Protein AF-A0A183TB09-F1 (afdb_monomer)

Nearest PDB structures (foldseek):
  6y4l-assembly1_A  TM=5.176E-01  e=1.481E-07  Homo sapiens
  6q6g-assembly1_K  TM=5.287E-01  e=2.249E-02  Homo sapiens
  2pl2-assembly1_B  TM=4.792E-01  e=2.029E-02  Thermus thermophilus HB27
  7t7t-assembly2_B  TM=7.064E-01  e=3.300E-01  Citrus unshiu
  8f6q-assembly1_A  TM=3.272E-01  e=4.881E-02  synthetic construct

Mean predicted aligned error: 8.57 Å

Secondary structure (DSSP, 8-state):
-HHHHHHHHHHHHHHHHHHHT---HHHHHHHIIIIIGGGGGG-GGGHHHHHHHHHHHHHHHT-HHHHHHHHHHHHHHHHHTT-HHHHHHHHHTTTT-HHHHHHHHHHHHHTT-HHHHHHHHHHHHHH-TT-HHHHHHHHHHHHGGG--

Sequence (148 aa):
MIADYVLGVALAELRRIRESGLRSNSRVVEIWCKDVEPKSHKLGQEKWVILEQVFVAALDVGNGEVAKVARKRFIAILKAQGQIKEAVDELNNFMADTEAWGELADLYLQQGDFKHAAFCVEEMMLASPHNHLLHQRLAEV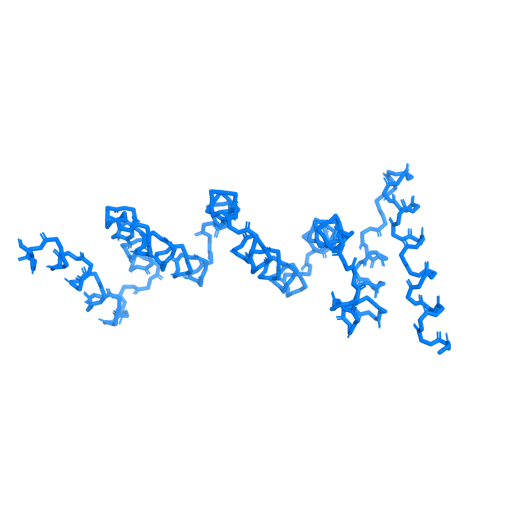HCVPFQF

Foldseek 3Di:
DVLVVLLVVLVVVLVVCVVVVDLPLVVLLVSCVPRCVVVLVVCPPCSQVSLVSNLVSCVVVVVVVSNVVSLVVNLVVCVVVVVLVVSLVSLVVCLPDLVSLVVNLVSCVVVVNLVSNLVSLVSSCVVPVPDVVSVVVSVVSVCVVPPD

pLDDT: mean 81.75, std 7.31, range [44.34, 88.44]

Radius of gyration: 18.82 Å; Cα contacts (8 Å, |Δi|>4): 112; chains: 1; bounding box: 41×30×55 Å

Structure (mmCIF, N/CA/C/O backbone):
data_AF-A0A183TB09-F1
#
_entry.id   AF-A0A183TB09-F1
#
loop_
_atom_site.group_PDB
_atom_site.id
_atom_site.type_symbol
_atom_site.label_atom_id
_atom_site.label_alt_id
_atom_site.label_comp_id
_atom_site.label_asym_id
_atom_site.label_entity_id
_atom_site.label_seq_id
_atom_site.pdbx_PDB_ins_code
_atom_site.Cartn_x
_atom_site.Cartn_y
_atom_site.Cartn_z
_atom_site.occupancy
_atom_site.B_iso_or_equiv
_atom_site.auth_seq_id
_atom_site.auth_comp_id
_atom_site.auth_asym_id
_atom_site.auth_atom_id
_atom_site.pdbx_PDB_model_num
ATOM 1 N N . MET A 1 1 ? 23.504 14.239 -14.475 1.00 60.53 1 MET A N 1
ATOM 2 C CA . MET A 1 1 ? 23.364 14.185 -15.951 1.00 60.53 1 MET A CA 1
ATOM 3 C C . MET A 1 1 ? 23.044 12.783 -16.462 1.00 60.53 1 MET A C 1
ATOM 5 O O . MET A 1 1 ? 21.924 12.604 -16.910 1.00 60.53 1 MET A O 1
ATOM 9 N N . ILE A 1 2 ? 23.925 11.775 -16.353 1.00 70.19 2 ILE A N 1
ATOM 10 C CA . ILE A 1 2 ? 23.626 10.419 -16.881 1.00 70.19 2 ILE A CA 1
ATOM 11 C C . ILE A 1 2 ? 22.441 9.761 -16.145 1.00 70.19 2 ILE A C 1
ATOM 13 O O . ILE A 1 2 ? 21.538 9.225 -16.775 1.00 70.19 2 ILE A O 1
ATOM 17 N N . ALA A 1 3 ? 22.388 9.855 -14.813 1.00 67.69 3 ALA A N 1
ATOM 18 C CA . ALA A 1 3 ? 21.328 9.222 -14.026 1.00 67.69 3 ALA A CA 1
ATOM 19 C C . ALA A 1 3 ? 19.925 9.819 -14.269 1.00 67.69 3 ALA A C 1
ATOM 21 O O . ALA A 1 3 ? 18.942 9.080 -14.250 1.00 67.69 3 ALA A O 1
ATOM 22 N N . ASP A 1 4 ? 19.817 11.131 -14.491 1.00 74.44 4 ASP A N 1
ATOM 23 C CA . ASP A 1 4 ? 18.531 11.784 -14.779 1.00 74.44 4 ASP A CA 1
ATOM 24 C C . ASP A 1 4 ? 18.087 11.521 -16.228 1.00 74.44 4 ASP A C 1
ATOM 26 O O . ASP A 1 4 ? 16.898 11.350 -16.479 1.00 74.44 4 ASP A O 1
ATOM 30 N N . TYR A 1 5 ? 19.038 11.378 -17.161 1.00 79.44 5 TYR A N 1
ATOM 31 C CA . TYR A 1 5 ? 18.763 10.930 -18.529 1.00 79.44 5 TYR A CA 1
ATOM 32 C C . TYR A 1 5 ? 18.167 9.516 -18.553 1.00 79.44 5 TYR A C 1
ATOM 34 O O . TYR A 1 5 ? 17.136 9.295 -19.181 1.00 79.44 5 TYR A O 1
ATOM 42 N N . VAL A 1 6 ? 18.752 8.576 -17.801 1.00 81.62 6 VAL A N 1
ATOM 43 C CA . VAL A 1 6 ? 18.228 7.202 -17.684 1.00 81.62 6 VAL A CA 1
ATOM 44 C C . VAL A 1 6 ? 16.813 7.187 -17.099 1.00 81.62 6 VAL A C 1
ATOM 46 O O . VAL A 1 6 ? 15.961 6.459 -17.598 1.00 81.62 6 VAL A O 1
ATOM 49 N N . LEU A 1 7 ? 16.530 8.031 -16.097 1.00 82.56 7 LEU A N 1
ATOM 50 C CA . LEU A 1 7 ? 15.175 8.161 -15.552 1.00 82.56 7 LEU A CA 1
ATOM 51 C C . LEU A 1 7 ? 14.195 8.681 -16.615 1.00 82.56 7 LEU A C 1
ATOM 53 O O . LEU A 1 7 ? 13.111 8.130 -16.757 1.00 82.56 7 LEU A O 1
ATOM 57 N N . GLY A 1 8 ? 14.580 9.696 -17.393 1.00 83.38 8 GLY A N 1
ATOM 58 C CA . GLY A 1 8 ? 13.746 10.219 -18.479 1.00 83.38 8 GLY A CA 1
ATOM 59 C C . GLY A 1 8 ? 13.422 9.168 -19.546 1.00 83.38 8 GLY A C 1
ATOM 60 O O . GLY A 1 8 ? 12.279 9.076 -19.991 1.00 83.38 8 GLY A O 1
ATOM 61 N N . VAL A 1 9 ? 14.398 8.329 -19.910 1.00 86.81 9 VAL A N 1
ATOM 62 C CA . VAL A 1 9 ? 14.196 7.214 -20.852 1.00 86.81 9 VAL A CA 1
ATOM 63 C C . VAL A 1 9 ? 13.252 6.160 -20.266 1.00 86.81 9 VAL A C 1
ATOM 65 O O . VAL A 1 9 ? 12.307 5.756 -20.941 1.00 86.81 9 VAL A O 1
ATOM 68 N N . ALA A 1 10 ? 13.454 5.770 -19.004 1.00 86.25 10 ALA A N 1
ATOM 69 C CA . ALA A 1 10 ? 12.598 4.812 -18.306 1.00 86.25 10 ALA A CA 1
ATOM 70 C C . ALA A 1 10 ? 11.133 5.279 -18.241 1.00 86.25 10 ALA A C 1
ATOM 72 O O . ALA A 1 10 ? 10.215 4.506 -18.511 1.00 86.25 10 ALA A O 1
ATOM 73 N N . LEU A 1 11 ? 10.900 6.561 -17.946 1.00 86.81 11 LEU A N 1
ATOM 74 C CA . LEU A 1 11 ? 9.555 7.143 -17.904 1.00 86.81 11 LEU A CA 1
ATOM 75 C C . LEU A 1 11 ? 8.882 7.173 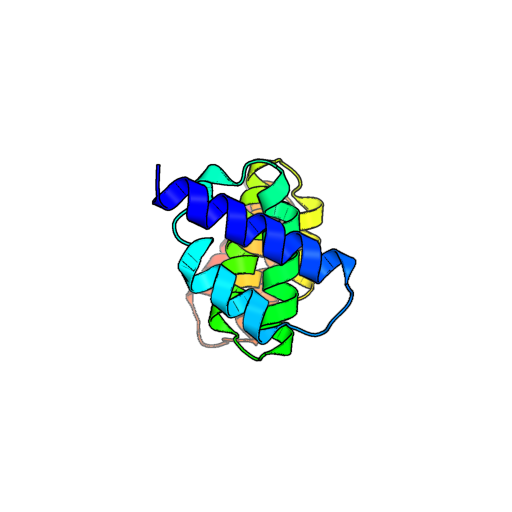-19.280 1.00 86.81 11 LEU A C 1
ATOM 77 O O . LEU A 1 11 ? 7.696 6.859 -19.395 1.00 86.81 11 LEU A O 1
ATOM 81 N N . ALA A 1 12 ? 9.634 7.507 -20.331 1.00 87.19 12 ALA A N 1
ATOM 82 C CA . ALA A 1 12 ? 9.125 7.466 -21.698 1.00 87.19 12 ALA A CA 1
ATOM 83 C C . ALA A 1 12 ? 8.756 6.035 -22.129 1.00 87.19 12 ALA A C 1
ATOM 85 O O . ALA A 1 12 ? 7.754 5.836 -22.818 1.00 87.19 12 ALA A O 1
ATOM 86 N N . GLU A 1 13 ? 9.531 5.034 -21.698 1.00 88.12 13 GLU A N 1
ATOM 87 C CA . GLU A 1 13 ? 9.245 3.619 -21.952 1.00 88.12 13 GLU A CA 1
ATOM 88 C C . GLU A 1 13 ? 7.978 3.161 -21.216 1.00 88.12 13 GLU A C 1
ATOM 90 O O . GLU A 1 13 ? 7.091 2.586 -21.843 1.00 88.12 13 GLU A O 1
ATOM 95 N N . LEU A 1 14 ? 7.821 3.497 -19.929 1.00 86.12 14 LEU A N 1
ATOM 96 C CA . LEU A 1 14 ? 6.605 3.188 -19.164 1.00 86.12 14 LEU A CA 1
ATOM 97 C C . LEU A 1 14 ? 5.351 3.818 -19.779 1.00 86.12 14 LEU A C 1
ATOM 99 O O . LEU A 1 14 ? 4.317 3.151 -19.893 1.00 86.12 14 LEU A O 1
ATOM 103 N N . ARG A 1 15 ? 5.454 5.074 -20.237 1.00 87.25 15 ARG A N 1
ATOM 104 C CA . ARG A 1 15 ? 4.364 5.763 -20.936 1.00 87.25 15 ARG A CA 1
ATOM 105 C C . ARG A 1 15 ? 4.007 5.063 -22.249 1.00 87.25 15 ARG A C 1
ATOM 107 O O . ARG A 1 15 ? 2.829 4.818 -22.491 1.00 87.25 15 ARG A O 1
ATOM 114 N N . ARG A 1 16 ? 5.003 4.671 -23.052 1.00 88.06 16 ARG A N 1
ATOM 115 C CA . ARG A 1 16 ? 4.774 3.880 -24.273 1.00 88.06 16 ARG A CA 1
ATOM 116 C C . ARG A 1 16 ? 4.092 2.554 -23.981 1.00 88.06 16 ARG A C 1
ATOM 118 O O . ARG A 1 16 ? 3.175 2.187 -24.705 1.00 88.06 16 ARG A O 1
ATOM 125 N N . ILE A 1 17 ? 4.521 1.838 -22.942 1.00 85.19 17 ILE A N 1
ATOM 126 C CA . ILE A 1 17 ? 3.898 0.566 -22.556 1.00 85.19 17 ILE A CA 1
ATOM 127 C C . ILE A 1 17 ? 2.414 0.792 -22.246 1.00 85.19 17 ILE A C 1
ATOM 129 O O . ILE A 1 17 ? 1.573 0.066 -22.773 1.00 85.19 17 ILE A O 1
ATOM 133 N N . ARG A 1 18 ? 2.084 1.851 -21.496 1.00 82.56 18 ARG A N 1
ATOM 134 C CA . ARG A 1 18 ? 0.699 2.223 -21.177 1.00 82.56 18 ARG A CA 1
ATOM 135 C C . ARG A 1 18 ? -0.135 2.535 -22.424 1.00 82.56 18 ARG A C 1
ATOM 137 O O . ARG A 1 18 ? -1.263 2.072 -22.524 1.00 82.56 18 ARG A O 1
ATOM 144 N N . GLU A 1 19 ? 0.418 3.284 -23.374 1.00 83.81 19 GLU A N 1
ATOM 145 C CA . GLU A 1 19 ? -0.259 3.637 -24.635 1.00 83.81 19 GLU A CA 1
ATOM 146 C C . GLU A 1 19 ? -0.389 2.445 -25.596 1.00 83.81 19 GLU A C 1
ATOM 148 O O . GLU A 1 19 ? -1.341 2.367 -26.366 1.00 83.81 19 GLU A O 1
ATOM 153 N N . SER A 1 20 ? 0.555 1.503 -25.546 1.00 80.44 20 SER A N 1
ATOM 154 C CA . SER A 1 20 ? 0.574 0.329 -26.422 1.00 80.44 20 SER A CA 1
ATOM 155 C C . SER A 1 20 ? -0.446 -0.748 -26.042 1.00 80.44 20 SER A C 1
ATOM 157 O O . SER A 1 20 ? -0.758 -1.598 -26.871 1.00 80.44 20 SER A O 1
ATOM 159 N N . GLY A 1 21 ? -0.921 -0.763 -24.789 1.00 68.38 21 GLY A N 1
ATOM 160 C CA . GLY A 1 21 ? -1.789 -1.822 -24.258 1.00 68.38 21 GLY A CA 1
ATOM 161 C C . GLY A 1 21 ? -1.155 -3.223 -24.242 1.00 68.38 21 GLY A C 1
ATOM 162 O O . GLY A 1 21 ? -1.842 -4.206 -23.972 1.00 68.38 21 GLY A O 1
ATOM 163 N N . LEU A 1 22 ? 0.144 -3.345 -24.543 1.00 72.50 22 LEU A N 1
ATOM 164 C CA . LEU A 1 22 ? 0.850 -4.623 -24.567 1.00 72.50 22 LEU A CA 1
ATOM 165 C C . LEU A 1 22 ? 1.104 -5.118 -23.138 1.00 72.50 22 LEU A C 1
ATOM 167 O O . LEU A 1 22 ? 1.563 -4.363 -22.279 1.00 72.50 22 LEU A O 1
ATOM 171 N N . ARG A 1 23 ? 0.867 -6.415 -22.893 1.00 66.31 23 ARG A N 1
ATOM 172 C CA . ARG A 1 23 ? 1.111 -7.086 -21.602 1.00 66.31 23 ARG A CA 1
ATOM 173 C C . ARG A 1 23 ? 2.612 -7.324 -21.389 1.00 66.31 23 ARG A C 1
ATOM 175 O O . ARG A 1 23 ? 3.090 -8.453 -21.398 1.00 66.31 23 ARG A O 1
ATOM 182 N N . SER A 1 24 ? 3.362 -6.243 -21.201 1.00 79.44 24 SER A N 1
ATOM 183 C CA . SER A 1 24 ? 4.806 -6.241 -20.927 1.00 79.44 24 SER A CA 1
ATOM 184 C C . SER A 1 24 ? 5.092 -6.057 -19.432 1.00 79.44 24 SER A C 1
ATOM 186 O O . SER A 1 24 ? 5.975 -5.299 -19.034 1.00 79.44 24 SER A O 1
ATOM 188 N N . ASN A 1 25 ? 4.329 -6.746 -18.582 1.00 82.12 25 ASN A N 1
ATOM 189 C CA . ASN A 1 25 ? 4.315 -6.518 -17.133 1.00 82.12 25 ASN A CA 1
ATOM 190 C C . ASN A 1 25 ? 5.662 -6.837 -16.467 1.00 82.12 25 ASN A C 1
ATOM 192 O O . ASN A 1 25 ? 6.122 -6.084 -15.611 1.00 82.12 25 ASN A O 1
ATOM 196 N N . SER A 1 26 ? 6.359 -7.880 -16.929 1.00 83.44 26 SER A N 1
ATOM 197 C CA . SER A 1 26 ? 7.708 -8.212 -16.448 1.00 83.44 26 SER A CA 1
ATOM 198 C C . SER A 1 26 ? 8.702 -7.075 -16.692 1.00 83.44 26 SER A C 1
ATOM 200 O O . SER A 1 26 ? 9.543 -6.789 -15.844 1.00 83.44 26 SER A O 1
ATOM 202 N N . ARG A 1 27 ? 8.568 -6.380 -17.828 1.00 86.12 27 ARG A N 1
ATOM 203 C CA . ARG A 1 27 ? 9.422 -5.246 -18.190 1.00 86.12 27 ARG A CA 1
ATOM 204 C C . ARG A 1 27 ? 9.124 -4.017 -17.333 1.00 86.12 27 ARG A C 1
ATOM 206 O O . ARG A 1 27 ? 10.051 -3.335 -16.914 1.00 86.12 27 ARG A O 1
ATOM 213 N N . VAL A 1 28 ? 7.850 -3.759 -17.032 1.00 87.12 28 VAL A N 1
ATOM 214 C CA . VAL A 1 28 ? 7.433 -2.669 -16.131 1.00 87.12 28 VAL A CA 1
ATOM 215 C C . VAL A 1 28 ? 8.057 -2.840 -14.745 1.00 87.12 28 VAL A C 1
ATOM 217 O O . VAL A 1 28 ? 8.632 -1.890 -14.214 1.00 87.12 28 VAL A O 1
ATOM 220 N N . VAL A 1 29 ? 7.996 -4.051 -14.183 1.00 86.44 29 VAL A N 1
ATOM 221 C CA . VAL A 1 29 ? 8.587 -4.362 -12.870 1.00 86.44 29 VAL A CA 1
ATOM 222 C C . VAL A 1 29 ? 10.112 -4.218 -12.900 1.00 86.44 29 VAL A C 1
ATOM 224 O O . VAL A 1 29 ? 10.690 -3.640 -11.983 1.00 86.44 29 VAL A O 1
ATOM 227 N N . GLU A 1 30 ? 10.767 -4.677 -13.968 1.00 87.38 30 GLU A N 1
ATOM 228 C CA . GLU A 1 30 ? 12.218 -4.539 -14.138 1.00 87.38 30 GLU A CA 1
ATOM 229 C C . GLU A 1 30 ? 12.657 -3.064 -14.162 1.00 87.38 30 GLU A C 1
ATOM 231 O O . GLU A 1 30 ? 13.547 -2.669 -13.403 1.00 87.38 30 GLU A O 1
ATOM 236 N N . ILE A 1 31 ? 12.009 -2.238 -14.994 1.00 88.25 31 ILE A N 1
ATOM 237 C CA . ILE A 1 31 ? 12.286 -0.797 -15.102 1.00 88.25 31 ILE A CA 1
ATOM 238 C C . ILE A 1 31 ? 12.046 -0.110 -13.755 1.00 88.25 31 ILE A C 1
ATOM 240 O O . ILE A 1 31 ? 12.833 0.745 -13.336 1.00 88.25 31 ILE A O 1
ATOM 244 N N . TRP A 1 32 ? 10.975 -0.497 -13.058 1.00 86.94 32 TRP A N 1
ATOM 245 C CA . TRP A 1 32 ? 10.662 0.046 -11.747 1.00 86.94 32 TRP A CA 1
ATOM 246 C C . TRP A 1 32 ? 11.782 -0.214 -10.743 1.00 86.94 32 TRP A C 1
ATOM 248 O O . TRP A 1 32 ? 12.339 0.743 -10.209 1.00 86.94 32 TRP A O 1
ATOM 258 N N . CYS A 1 33 ? 12.146 -1.479 -10.527 1.00 85.12 33 CYS A N 1
ATOM 259 C CA . CYS A 1 33 ? 13.162 -1.856 -9.545 1.00 85.12 33 CYS A CA 1
ATOM 260 C C . CYS A 1 33 ? 14.537 -1.259 -9.869 1.00 85.12 33 CYS A C 1
ATOM 262 O O . CYS A 1 33 ? 15.272 -0.855 -8.971 1.00 85.12 33 CYS A O 1
ATOM 264 N N . LYS A 1 34 ? 14.897 -1.192 -11.154 1.00 86.44 34 LYS A N 1
ATOM 265 C CA . LYS A 1 34 ? 16.237 -0.777 -11.573 1.00 86.44 34 LYS A CA 1
ATOM 266 C C . LYS A 1 34 ? 16.414 0.739 -11.608 1.00 86.44 34 LYS A C 1
ATOM 268 O O . LYS A 1 34 ? 17.404 1.259 -11.092 1.00 86.44 34 LYS A O 1
ATOM 273 N N . ASP A 1 35 ? 15.474 1.448 -12.228 1.00 84.94 35 ASP A N 1
ATOM 274 C CA . ASP A 1 35 ? 15.705 2.824 -12.674 1.00 84.94 35 ASP A CA 1
ATOM 275 C C . ASP A 1 35 ? 14.809 3.851 -11.970 1.00 84.94 35 ASP A C 1
ATOM 277 O O . ASP A 1 35 ? 15.239 4.992 -11.746 1.00 84.94 35 ASP A O 1
ATOM 281 N N . VAL A 1 36 ? 13.586 3.457 -11.597 1.00 84.94 36 VAL A N 1
ATOM 282 C CA . VAL A 1 36 ? 12.557 4.369 -11.068 1.00 84.94 36 VAL A CA 1
ATOM 283 C C . VAL A 1 36 ? 12.512 4.371 -9.543 1.00 84.94 36 VAL A C 1
ATOM 285 O O . VAL A 1 36 ? 12.457 5.442 -8.934 1.00 84.94 36 VAL A O 1
ATOM 288 N N . GLU A 1 37 ? 12.582 3.200 -8.909 1.00 82.94 37 GLU A N 1
ATOM 289 C CA . GLU A 1 37 ? 12.477 3.039 -7.460 1.00 82.94 37 GLU A CA 1
ATOM 290 C C . GLU A 1 37 ? 13.453 3.946 -6.682 1.00 82.94 37 GLU A C 1
ATOM 292 O O . GLU A 1 37 ? 12.982 4.690 -5.805 1.00 82.94 37 GLU A O 1
ATOM 297 N N . PRO A 1 38 ? 14.762 3.993 -7.022 1.00 84.94 38 PRO A N 1
ATOM 298 C CA . PRO A 1 38 ? 15.738 4.803 -6.287 1.00 84.94 38 PRO A CA 1
ATOM 299 C C . PRO A 1 38 ? 15.471 6.311 -6.394 1.00 84.94 38 PRO A C 1
ATOM 301 O O . PRO A 1 38 ? 15.910 7.102 -5.560 1.00 84.94 38 PRO A O 1
ATOM 304 N N . LYS A 1 39 ? 14.744 6.732 -7.435 1.00 83.38 39 LYS A N 1
ATOM 305 C CA . LYS A 1 39 ? 14.469 8.139 -7.761 1.00 83.38 39 LYS A CA 1
ATOM 306 C C . LYS A 1 39 ? 12.994 8.490 -7.613 1.00 83.38 39 LYS A C 1
ATOM 308 O O . LYS A 1 39 ? 12.556 9.531 -8.098 1.00 83.38 39 LYS A O 1
ATOM 313 N N . SER A 1 40 ? 12.236 7.669 -6.890 1.00 77.44 40 SER A N 1
ATOM 314 C CA . SER A 1 40 ? 10.794 7.850 -6.704 1.00 77.44 40 SER A CA 1
ATOM 315 C C . SER A 1 40 ? 10.401 9.190 -6.062 1.00 77.44 40 SER A C 1
ATOM 317 O O . SER A 1 40 ? 9.270 9.646 -6.227 1.00 77.44 40 SER A O 1
ATOM 319 N N . HIS A 1 41 ? 11.331 9.859 -5.375 1.00 78.69 41 HIS A N 1
ATOM 320 C CA . HIS A 1 41 ? 11.150 11.206 -4.830 1.00 78.69 41 HIS A CA 1
ATOM 321 C C . HIS A 1 41 ? 11.116 12.313 -5.905 1.00 78.69 41 HIS A C 1
ATOM 323 O O . HIS A 1 41 ? 10.572 13.379 -5.645 1.00 78.69 41 HIS A O 1
ATOM 329 N N . LYS A 1 42 ? 11.652 12.076 -7.113 1.00 79.62 42 LYS A N 1
ATOM 330 C CA . LYS A 1 42 ? 11.709 13.062 -8.212 1.00 79.62 42 LYS A CA 1
ATOM 331 C C . LYS A 1 42 ? 10.515 13.009 -9.173 1.00 79.62 42 LYS A C 1
ATOM 333 O O . LYS A 1 42 ? 10.427 13.841 -10.067 1.00 79.62 42 LYS A O 1
ATOM 338 N N . LEU A 1 43 ? 9.616 12.036 -9.018 1.00 77.81 43 LEU A N 1
ATOM 339 C CA . LEU A 1 43 ? 8.553 11.739 -9.990 1.00 77.81 43 LEU A CA 1
ATOM 340 C C . LEU A 1 43 ? 7.403 12.761 -10.022 1.00 77.81 43 LEU A C 1
ATOM 342 O O . LEU A 1 43 ? 6.598 12.741 -10.951 1.00 77.81 43 LEU A O 1
ATOM 346 N N . GLY A 1 44 ? 7.310 13.653 -9.030 1.00 80.50 44 GLY A N 1
ATOM 347 C CA . GLY A 1 44 ? 6.280 14.694 -8.988 1.00 80.50 44 GLY A CA 1
ATOM 348 C C . GLY A 1 44 ? 4.861 14.126 -9.111 1.00 80.50 44 GLY A C 1
ATOM 349 O O . GLY A 1 44 ? 4.513 13.172 -8.417 1.00 80.50 44 GLY A O 1
ATOM 350 N N . GLN A 1 45 ? 4.057 14.707 -10.005 1.00 74.62 45 GLN A N 1
ATOM 351 C CA . GLN A 1 45 ? 2.649 14.340 -10.209 1.00 74.62 45 GLN A CA 1
ATOM 352 C C . GLN A 1 45 ? 2.458 13.009 -10.956 1.00 74.62 45 GLN A C 1
ATOM 354 O O . GLN A 1 45 ? 1.472 12.316 -10.732 1.00 74.62 45 GLN A O 1
ATOM 359 N N . GLU A 1 46 ? 3.412 12.598 -11.799 1.00 78.69 46 GLU A N 1
ATOM 360 C CA . GLU A 1 46 ? 3.316 11.326 -12.537 1.00 78.69 46 GLU A CA 1
ATOM 361 C C . GLU A 1 46 ? 3.549 10.101 -11.645 1.00 78.69 46 GLU A C 1
ATOM 363 O O . GLU A 1 46 ? 3.263 8.973 -12.047 1.00 78.69 46 GLU A O 1
ATOM 368 N N . LYS A 1 47 ? 4.036 10.319 -10.416 1.00 85.00 47 LYS A N 1
ATOM 369 C CA . LYS A 1 47 ? 4.291 9.273 -9.422 1.00 85.00 47 LYS A CA 1
ATOM 370 C C . LYS A 1 47 ? 3.079 8.367 -9.206 1.00 85.00 47 LYS A C 1
ATOM 372 O O . LYS A 1 47 ? 3.256 7.161 -9.071 1.00 85.00 47 LYS A O 1
ATOM 377 N N . TRP A 1 48 ? 1.882 8.951 -9.213 1.00 82.44 48 TRP A N 1
ATOM 378 C CA . TRP A 1 48 ? 0.605 8.254 -9.075 1.00 82.44 48 TRP A CA 1
ATOM 379 C C . TRP A 1 48 ? 0.411 7.174 -10.130 1.00 82.44 48 TRP A C 1
ATOM 381 O O . TRP A 1 48 ? 0.340 5.990 -9.812 1.00 82.44 48 TRP A O 1
ATOM 391 N N . VAL A 1 49 ? 0.411 7.590 -11.393 1.00 84.38 49 VAL A N 1
ATOM 392 C CA . VAL A 1 49 ? 0.107 6.707 -12.521 1.00 84.38 49 VAL A CA 1
ATOM 393 C C . VAL A 1 49 ? 1.173 5.622 -12.675 1.00 84.38 49 VAL A C 1
ATOM 395 O O . VAL A 1 49 ? 0.884 4.504 -13.088 1.00 84.38 49 VAL A O 1
ATOM 398 N N . ILE A 1 50 ? 2.422 5.932 -12.319 1.00 87.50 50 ILE A N 1
ATOM 399 C CA . ILE A 1 50 ? 3.515 4.958 -12.363 1.00 87.50 50 ILE A CA 1
ATOM 400 C C . ILE A 1 50 ? 3.363 3.914 -11.254 1.00 87.50 50 ILE A C 1
ATOM 402 O O . ILE A 1 50 ? 3.570 2.733 -11.514 1.00 87.50 50 ILE A O 1
ATOM 406 N N . LEU A 1 51 ? 3.011 4.324 -10.031 1.00 85.88 51 LEU A N 1
ATOM 407 C CA . LEU A 1 51 ? 2.802 3.390 -8.924 1.00 85.88 51 LEU A CA 1
ATOM 408 C C . LEU A 1 51 ? 1.644 2.435 -9.208 1.00 85.88 51 LEU A C 1
ATOM 410 O O . LEU A 1 51 ? 1.800 1.240 -8.983 1.00 85.88 51 LEU A O 1
ATOM 414 N N . GLU A 1 52 ? 0.539 2.941 -9.753 1.00 83.19 52 GLU A N 1
ATOM 415 C CA . GLU A 1 52 ? -0.597 2.124 -10.193 1.00 83.19 52 GLU A CA 1
ATOM 416 C C . GLU A 1 52 ? -0.173 1.121 -11.279 1.00 83.19 52 GLU A C 1
ATOM 418 O O . GLU A 1 52 ? -0.380 -0.085 -11.139 1.00 83.19 52 GLU A O 1
ATOM 423 N N . GLN A 1 53 ? 0.511 1.593 -12.327 1.00 87.50 53 GLN A N 1
ATOM 424 C CA . GLN A 1 53 ? 0.993 0.741 -13.418 1.00 87.50 53 GLN A CA 1
ATOM 425 C C . GLN A 1 53 ? 1.921 -0.371 -12.912 1.00 87.50 53 GLN A C 1
ATOM 427 O O . GLN A 1 53 ? 1.808 -1.525 -13.329 1.00 87.50 53 GLN A O 1
ATOM 432 N N . VAL A 1 54 ? 2.846 -0.030 -12.017 1.00 88.31 54 VAL A N 1
ATOM 433 C CA . VAL A 1 54 ? 3.788 -0.984 -11.426 1.00 88.31 54 VAL A CA 1
ATOM 434 C C . VAL A 1 54 ? 3.079 -1.956 -10.504 1.00 88.31 54 VAL A C 1
ATOM 436 O O . VAL A 1 54 ? 3.418 -3.134 -10.507 1.00 88.31 54 VAL A O 1
ATOM 439 N N . PHE A 1 55 ? 2.099 -1.489 -9.737 1.00 84.44 55 PHE A N 1
ATOM 440 C CA . PHE A 1 55 ? 1.324 -2.331 -8.845 1.00 84.44 55 PHE A CA 1
ATOM 441 C C . PHE A 1 55 ? 0.574 -3.419 -9.618 1.00 84.44 55 PHE A C 1
ATOM 443 O O . PHE A 1 55 ? 0.761 -4.604 -9.342 1.00 84.44 55 PHE A O 1
ATOM 450 N N . VAL A 1 56 ? -0.181 -3.033 -10.650 1.00 83.25 56 VAL A N 1
ATOM 451 C CA . VAL A 1 56 ? -0.910 -3.973 -11.515 1.00 83.25 56 VAL A CA 1
ATOM 452 C C . VAL A 1 56 ? 0.055 -4.935 -12.212 1.00 83.25 56 VAL A C 1
ATOM 454 O O . VAL A 1 56 ? -0.159 -6.148 -12.207 1.00 83.25 56 VAL A O 1
ATOM 457 N N . ALA A 1 57 ? 1.166 -4.422 -12.750 1.00 86.75 57 ALA A N 1
ATOM 458 C CA . ALA A 1 57 ? 2.175 -5.256 -13.393 1.00 86.75 57 ALA A CA 1
ATOM 459 C C . ALA A 1 57 ? 2.836 -6.248 -12.418 1.00 86.75 57 ALA A C 1
ATOM 461 O O . ALA A 1 57 ? 3.080 -7.396 -12.787 1.00 86.75 57 ALA A O 1
ATOM 462 N N . ALA A 1 58 ? 3.110 -5.834 -11.179 1.00 86.62 58 ALA A N 1
ATOM 463 C CA . ALA A 1 58 ? 3.698 -6.687 -10.152 1.00 86.62 58 ALA A CA 1
ATOM 464 C C . ALA A 1 58 ? 2.740 -7.803 -9.716 1.00 86.62 58 ALA A C 1
ATOM 466 O O . ALA A 1 58 ? 3.184 -8.943 -9.565 1.00 86.62 58 ALA A O 1
ATOM 467 N N . LEU A 1 59 ? 1.441 -7.507 -9.586 1.00 82.56 59 LEU A N 1
ATOM 468 C CA . LEU A 1 59 ? 0.410 -8.516 -9.324 1.00 82.56 59 LEU A CA 1
ATOM 469 C C . LEU A 1 59 ? 0.330 -9.542 -10.458 1.00 82.56 59 LEU A C 1
ATOM 471 O O . LEU A 1 59 ? 0.350 -10.743 -10.201 1.00 82.56 59 LEU A O 1
ATOM 475 N N . ASP A 1 60 ? 0.331 -9.081 -11.709 1.00 84.38 60 ASP A N 1
ATOM 476 C CA . ASP A 1 60 ? 0.270 -9.952 -12.886 1.00 84.38 60 ASP A CA 1
ATOM 477 C C . ASP A 1 60 ? 1.504 -10.859 -13.047 1.00 84.38 60 ASP A C 1
ATOM 479 O O . ASP A 1 60 ? 1.404 -11.951 -13.607 1.00 84.38 60 ASP A O 1
ATOM 483 N N . VAL A 1 61 ? 2.675 -10.405 -12.593 1.00 85.44 61 VAL A N 1
ATOM 484 C CA . VAL A 1 61 ? 3.928 -11.183 -12.599 1.00 85.44 61 VAL A CA 1
ATOM 485 C C . VAL A 1 61 ? 4.027 -12.103 -11.370 1.00 85.44 61 VAL A C 1
ATOM 487 O O . VAL A 1 61 ? 4.875 -12.991 -11.333 1.00 85.44 61 VAL A O 1
ATOM 490 N N . GLY A 1 62 ? 3.164 -11.920 -10.365 1.00 81.44 62 GLY A N 1
ATOM 491 C CA . GLY A 1 62 ? 3.219 -12.647 -9.095 1.00 81.44 62 GLY A CA 1
ATOM 492 C C . GLY A 1 62 ? 4.327 -12.161 -8.153 1.00 81.44 62 GLY A C 1
ATOM 493 O O . GLY A 1 62 ? 4.695 -12.866 -7.215 1.00 81.44 62 GLY A O 1
ATOM 494 N N . ASN A 1 63 ? 4.876 -10.962 -8.376 1.00 81.75 63 ASN A N 1
ATOM 495 C CA . ASN A 1 63 ? 5.886 -10.374 -7.499 1.00 81.75 63 ASN A CA 1
ATOM 496 C C . ASN A 1 63 ? 5.214 -9.608 -6.348 1.00 81.75 63 ASN A C 1
ATOM 498 O O . ASN A 1 63 ? 5.062 -8.384 -6.385 1.00 81.75 63 ASN A O 1
ATOM 502 N N . GLY A 1 64 ? 4.806 -10.357 -5.320 1.00 78.06 64 GLY A N 1
ATOM 503 C CA . GLY A 1 64 ? 4.097 -9.817 -4.157 1.00 78.06 64 GLY A CA 1
ATOM 504 C C . GLY A 1 64 ? 4.878 -8.752 -3.381 1.00 78.06 64 GLY A C 1
ATOM 505 O O . GLY A 1 64 ? 4.270 -7.820 -2.860 1.00 78.06 64 GLY A O 1
ATOM 506 N N . GLU A 1 65 ? 6.211 -8.830 -3.354 1.00 82.25 65 GLU A N 1
ATOM 507 C CA . GLU A 1 65 ? 7.047 -7.861 -2.632 1.00 82.25 65 GLU A CA 1
ATOM 508 C C . GLU A 1 65 ? 7.009 -6.484 -3.304 1.00 82.25 65 GLU A C 1
ATOM 510 O O . GLU A 1 65 ? 6.721 -5.473 -2.661 1.00 82.25 65 GLU A O 1
ATOM 515 N N . VAL A 1 66 ? 7.206 -6.436 -4.626 1.00 83.25 66 VAL A N 1
ATOM 516 C CA . VAL A 1 66 ? 7.129 -5.176 -5.382 1.00 83.25 66 VAL A CA 1
ATOM 517 C C . VAL A 1 66 ? 5.717 -4.598 -5.329 1.00 83.25 66 VAL A C 1
ATOM 519 O O . VAL A 1 66 ? 5.562 -3.390 -5.139 1.00 83.25 66 VAL A O 1
ATOM 522 N N . ALA A 1 67 ? 4.690 -5.448 -5.429 1.00 82.38 67 ALA A N 1
ATOM 523 C CA . ALA A 1 67 ? 3.302 -5.020 -5.296 1.00 82.38 67 ALA A CA 1
ATOM 524 C C . ALA A 1 67 ? 3.044 -4.383 -3.917 1.00 82.38 67 ALA A C 1
ATOM 526 O O . ALA A 1 67 ? 2.492 -3.284 -3.830 1.00 82.38 67 ALA A O 1
ATOM 527 N N . LYS A 1 68 ? 3.517 -5.015 -2.835 1.00 82.12 68 LYS A N 1
ATOM 528 C CA . LYS A 1 68 ? 3.372 -4.500 -1.467 1.00 82.12 68 LYS A CA 1
ATOM 529 C C . LYS A 1 68 ? 4.080 -3.155 -1.283 1.00 82.12 68 LYS A C 1
ATOM 531 O O . LYS A 1 68 ? 3.489 -2.223 -0.733 1.00 82.12 68 LYS A O 1
ATOM 536 N N . VAL A 1 69 ? 5.314 -3.021 -1.773 1.00 84.31 69 VAL A N 1
ATOM 537 C CA . VAL A 1 69 ? 6.087 -1.768 -1.690 1.00 84.31 69 VAL A CA 1
ATOM 538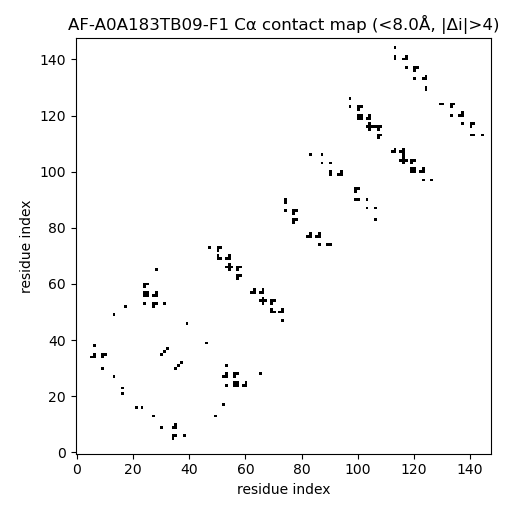 C C . VAL A 1 69 ? 5.425 -0.643 -2.487 1.00 84.31 69 VAL A C 1
ATOM 540 O O . VAL A 1 69 ? 5.299 0.474 -1.976 1.00 84.31 69 VAL A O 1
ATOM 543 N N . ALA A 1 70 ? 4.985 -0.914 -3.719 1.00 84.31 70 ALA A N 1
ATOM 544 C CA . ALA A 1 70 ? 4.307 0.075 -4.555 1.00 84.31 70 ALA A CA 1
ATOM 545 C C . ALA A 1 70 ? 3.013 0.571 -3.889 1.00 84.31 70 ALA A C 1
ATOM 547 O O . ALA A 1 70 ? 2.806 1.780 -3.768 1.00 84.31 70 ALA A O 1
ATOM 548 N N . ARG A 1 71 ? 2.208 -0.347 -3.345 1.00 82.75 71 ARG A N 1
ATOM 549 C CA . ARG A 1 71 ? 0.960 -0.034 -2.639 1.00 82.75 71 ARG A CA 1
ATOM 550 C C . ARG A 1 71 ? 1.179 0.825 -1.395 1.00 82.75 71 ARG A C 1
ATOM 552 O O . ARG A 1 71 ? 0.529 1.854 -1.244 1.00 82.75 71 ARG A O 1
ATOM 559 N N . LYS A 1 72 ? 2.127 0.465 -0.520 1.00 82.75 72 LYS A N 1
ATOM 560 C CA . LYS A 1 72 ? 2.440 1.275 0.677 1.00 82.75 72 LYS A CA 1
ATOM 561 C C . LYS A 1 72 ? 2.810 2.710 0.307 1.00 82.75 72 LYS A C 1
ATOM 563 O O . LYS A 1 72 ? 2.389 3.662 0.960 1.00 82.75 72 LYS A O 1
ATOM 568 N N . ARG A 1 73 ? 3.576 2.881 -0.776 1.00 84.00 73 ARG A N 1
ATOM 569 C CA . ARG A 1 73 ? 3.931 4.211 -1.287 1.00 84.00 73 ARG A CA 1
ATOM 570 C C . ARG A 1 73 ? 2.721 4.9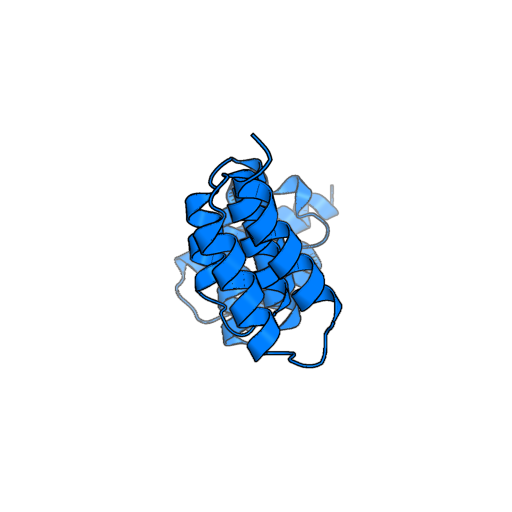46 -1.854 1.00 84.00 73 ARG A C 1
ATOM 572 O O . ARG A 1 73 ? 2.630 6.147 -1.639 1.00 84.00 73 ARG A O 1
ATOM 579 N N . PHE A 1 74 ? 1.814 4.254 -2.537 1.00 81.75 74 PHE A N 1
ATOM 580 C CA . PHE A 1 74 ? 0.565 4.820 -3.048 1.00 81.75 74 PHE A CA 1
ATOM 581 C C . PHE A 1 74 ? -0.308 5.365 -1.905 1.00 81.75 74 PHE A C 1
ATOM 583 O O . PHE A 1 74 ? -0.608 6.557 -1.873 1.00 81.75 74 PHE A O 1
ATOM 590 N N . ILE A 1 75 ? -0.581 4.543 -0.887 1.00 83.00 75 ILE A N 1
ATOM 591 C CA . ILE A 1 75 ? -1.358 4.930 0.304 1.00 83.00 75 ILE A CA 1
ATOM 592 C C . ILE A 1 75 ? -0.707 6.111 1.037 1.00 83.00 75 ILE A C 1
ATOM 594 O O . ILE A 1 75 ? -1.388 7.060 1.424 1.00 83.00 75 ILE A O 1
ATOM 598 N N . ALA A 1 76 ? 0.620 6.107 1.192 1.00 83.44 76 ALA A N 1
ATOM 599 C CA . ALA A 1 76 ? 1.333 7.209 1.836 1.00 83.44 76 ALA A CA 1
ATOM 600 C C . ALA A 1 76 ? 1.153 8.548 1.099 1.00 83.44 76 ALA A C 1
ATOM 602 O O . ALA A 1 76 ? 1.066 9.594 1.744 1.00 83.44 76 ALA A O 1
ATOM 603 N N . ILE A 1 77 ? 1.078 8.533 -0.236 1.00 82.50 77 ILE A N 1
ATOM 604 C CA . ILE A 1 77 ? 0.834 9.754 -1.013 1.00 82.50 77 ILE A CA 1
ATOM 605 C C . ILE A 1 77 ? -0.638 10.175 -0.886 1.00 82.50 77 ILE A C 1
ATOM 607 O O . ILE A 1 77 ? -0.877 11.366 -0.705 1.00 82.50 77 ILE A O 1
ATOM 611 N N . LEU A 1 78 ? -1.601 9.238 -0.880 1.00 81.81 78 LEU A N 1
ATOM 612 C CA . LEU A 1 78 ? -3.035 9.552 -0.712 1.00 81.81 78 LEU A CA 1
ATOM 613 C C . LEU A 1 78 ? -3.249 10.262 0.628 1.00 81.81 78 LEU A C 1
ATOM 615 O O . LEU A 1 78 ? -3.877 11.319 0.706 1.00 81.81 78 LEU A O 1
ATOM 619 N N . LYS A 1 79 ? -2.620 9.728 1.682 1.00 81.69 79 LYS A N 1
ATOM 620 C CA . LYS A 1 79 ? -2.607 10.325 3.021 1.00 81.69 79 LYS A CA 1
ATOM 621 C C . LYS A 1 79 ? -1.977 11.717 3.022 1.00 81.69 79 LYS A C 1
ATOM 623 O O . LYS A 1 79 ? -2.552 12.636 3.597 1.00 81.69 79 LYS A O 1
ATOM 628 N N . ALA A 1 80 ? -0.834 11.898 2.357 1.00 82.19 80 ALA A N 1
ATOM 629 C CA . ALA A 1 80 ? -0.164 13.198 2.266 1.00 82.19 80 ALA A CA 1
ATOM 630 C C . ALA A 1 80 ? -0.982 14.253 1.497 1.00 82.19 80 ALA A C 1
ATOM 632 O O . ALA A 1 80 ? -0.848 15.444 1.765 1.00 82.19 80 ALA A O 1
ATOM 633 N N . GLN A 1 81 ? -1.828 13.826 0.558 1.00 80.62 81 GLN A N 1
ATOM 634 C CA . GLN A 1 81 ? -2.727 14.694 -0.205 1.00 80.62 81 GLN A CA 1
ATOM 635 C C . GLN A 1 81 ? -4.072 14.944 0.496 1.00 80.62 81 GLN A C 1
ATOM 637 O O . GLN A 1 81 ? -4.873 15.738 0.011 1.00 80.62 81 GLN A O 1
ATOM 642 N N . GLY A 1 82 ? -4.327 14.298 1.640 1.00 81.81 82 GLY A N 1
ATOM 643 C CA . GLY A 1 82 ? -5.597 14.400 2.363 1.00 81.81 82 GLY A CA 1
ATOM 644 C C . GLY A 1 82 ? -6.742 13.595 1.735 1.00 81.81 82 GLY A C 1
ATOM 645 O O . GLY A 1 82 ? -7.882 13.703 2.186 1.00 81.81 82 GLY A O 1
ATOM 646 N N . GLN A 1 83 ? -6.462 12.757 0.734 1.00 83.00 83 GLN A N 1
ATOM 647 C CA . GLN A 1 83 ? -7.433 11.873 0.081 1.00 83.00 83 GLN A CA 1
ATOM 648 C C . GLN A 1 83 ? -7.637 10.594 0.908 1.00 83.00 83 GLN A C 1
ATOM 650 O O . GLN A 1 83 ? -7.346 9.479 0.484 1.00 83.00 83 GLN A O 1
ATOM 655 N N . ILE A 1 84 ? -8.131 10.761 2.138 1.00 85.00 84 ILE A N 1
ATOM 656 C CA . ILE A 1 84 ? -8.260 9.660 3.103 1.00 85.00 84 ILE A CA 1
ATOM 657 C C . ILE A 1 84 ? -9.293 8.616 2.659 1.00 85.00 84 ILE A C 1
ATOM 659 O O . ILE A 1 84 ? -9.095 7.430 2.895 1.00 85.00 84 ILE A O 1
ATOM 663 N N . LYS A 1 85 ? -10.366 9.035 1.976 1.00 84.12 85 LYS A N 1
ATOM 664 C CA . LYS A 1 85 ? -11.414 8.121 1.489 1.00 84.12 85 LYS A CA 1
ATOM 665 C C . LYS A 1 85 ? -10.877 7.118 0.471 1.00 84.12 85 LYS A C 1
ATOM 667 O O . LYS A 1 85 ? -11.078 5.925 0.623 1.00 84.12 85 LYS A O 1
ATOM 672 N N . GLU A 1 86 ? -10.116 7.604 -0.502 1.00 83.25 86 GLU A N 1
ATOM 673 C CA . GLU A 1 86 ? -9.482 6.754 -1.514 1.00 83.25 86 GLU A CA 1
ATOM 674 C C . GLU A 1 86 ? -8.451 5.811 -0.872 1.00 83.25 86 GLU A C 1
ATOM 676 O O . GLU A 1 86 ? -8.307 4.666 -1.290 1.00 83.25 86 GLU A O 1
ATOM 681 N N . ALA A 1 87 ? -7.759 6.265 0.184 1.00 83.75 87 ALA A N 1
ATOM 682 C CA . ALA A 1 87 ? -6.787 5.435 0.898 1.00 83.75 87 ALA A CA 1
ATOM 683 C C . ALA A 1 87 ? -7.466 4.283 1.641 1.00 83.75 87 ALA A C 1
ATOM 685 O O . ALA A 1 87 ? -6.942 3.173 1.667 1.00 83.75 87 ALA A O 1
ATOM 686 N N . VAL A 1 88 ? -8.631 4.558 2.228 1.00 84.25 88 VAL A N 1
ATOM 687 C CA . VAL A 1 88 ? -9.494 3.568 2.876 1.00 84.25 88 VAL A CA 1
ATOM 688 C C . VAL A 1 88 ? -10.014 2.555 1.858 1.00 84.25 88 VAL A C 1
ATOM 690 O O . VAL A 1 88 ? -9.904 1.355 2.099 1.00 84.25 88 VAL A O 1
ATOM 693 N N . ASP A 1 89 ? -10.522 3.018 0.714 1.00 84.19 89 ASP A N 1
ATOM 694 C CA . ASP A 1 89 ? -11.043 2.139 -0.336 1.00 84.19 89 ASP A CA 1
ATOM 695 C C . ASP A 1 89 ? -9.959 1.186 -0.858 1.00 84.19 89 ASP A C 1
ATOM 697 O O . ASP A 1 89 ? -10.205 -0.014 -0.995 1.00 84.19 89 ASP A O 1
ATOM 701 N N . GLU A 1 90 ? -8.729 1.673 -1.046 1.00 81.31 90 GLU A N 1
ATOM 702 C CA . GLU A 1 90 ? -7.638 0.802 -1.489 1.00 81.31 90 GLU A CA 1
ATOM 703 C C . GLU A 1 90 ? -7.089 -0.139 -0.426 1.00 81.31 90 GLU A C 1
ATOM 705 O O . GLU A 1 90 ? -6.647 -1.245 -0.749 1.00 81.31 90 GLU A O 1
ATOM 710 N N . LEU A 1 91 ? -7.139 0.251 0.846 1.00 81.31 91 LEU A N 1
ATOM 711 C CA . LEU A 1 91 ? -6.832 -0.664 1.943 1.00 81.31 91 LEU A CA 1
ATOM 712 C C . LEU A 1 91 ? -7.885 -1.783 2.044 1.00 81.31 91 LEU A C 1
ATOM 714 O O . LEU A 1 91 ? -7.515 -2.938 2.256 1.00 81.31 91 LEU A O 1
ATOM 718 N N . ASN A 1 92 ? -9.166 -1.474 1.810 1.00 78.19 92 ASN A N 1
ATOM 719 C CA . ASN A 1 92 ? -10.265 -2.446 1.843 1.00 78.19 92 ASN A CA 1
ATOM 720 C C . ASN A 1 92 ? -10.165 -3.522 0.750 1.00 78.19 92 ASN A C 1
ATOM 722 O O . ASN A 1 92 ? -10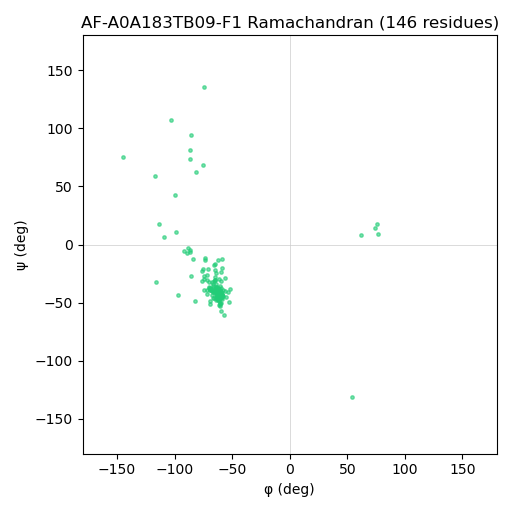.574 -4.660 0.975 1.00 78.19 92 ASN A O 1
ATOM 726 N N . ASN A 1 93 ? -9.583 -3.211 -0.412 1.00 74.38 93 ASN A N 1
ATOM 727 C CA . ASN A 1 93 ? -9.399 -4.191 -1.489 1.00 74.38 93 ASN A CA 1
ATOM 728 C C . ASN A 1 93 ? -8.437 -5.342 -1.120 1.00 74.38 93 ASN A C 1
ATOM 730 O O . ASN A 1 93 ? -8.451 -6.390 -1.768 1.00 74.38 93 ASN A O 1
ATOM 734 N N . PHE A 1 94 ? -7.622 -5.192 -0.067 1.00 66.69 94 PHE A N 1
ATOM 735 C CA . PHE A 1 94 ? -6.611 -6.172 0.347 1.00 66.69 94 PHE A CA 1
ATOM 736 C C . PHE A 1 94 ? -6.881 -6.746 1.743 1.00 66.69 94 PHE A C 1
ATOM 738 O O . PHE A 1 94 ? -6.026 -6.709 2.626 1.00 66.69 94 PHE A O 1
ATOM 745 N N . MET A 1 95 ? -8.051 -7.371 1.905 1.00 61.41 95 MET A N 1
ATOM 746 C CA . MET A 1 95 ? -8.533 -7.968 3.163 1.00 61.41 95 MET A CA 1
ATOM 747 C C . MET A 1 95 ? -7.642 -9.074 3.769 1.00 61.41 95 MET A C 1
ATOM 749 O O . MET A 1 95 ? -7.854 -9.465 4.913 1.00 61.41 95 MET A O 1
ATOM 753 N N . ALA A 1 96 ? -6.658 -9.603 3.035 1.00 65.19 96 ALA A N 1
ATOM 754 C CA . ALA A 1 96 ? -5.792 -10.690 3.506 1.00 65.19 96 ALA A CA 1
ATOM 755 C C . ALA A 1 96 ? -4.526 -10.221 4.255 1.00 65.19 96 ALA A C 1
ATOM 757 O O . ALA A 1 96 ? -3.789 -11.056 4.777 1.00 65.19 96 ALA A O 1
ATOM 758 N N . ASP A 1 97 ? -4.233 -8.915 4.289 1.00 75.75 97 ASP A N 1
ATOM 759 C CA . ASP A 1 97 ? -3.017 -8.377 4.912 1.00 75.75 97 ASP A CA 1
ATOM 760 C C . ASP A 1 97 ? -3.331 -7.758 6.283 1.00 75.75 97 ASP A C 1
ATOM 762 O O . ASP A 1 97 ? -3.898 -6.670 6.376 1.00 75.75 97 ASP A O 1
ATOM 766 N N . THR A 1 98 ? -2.931 -8.430 7.366 1.00 77.38 98 THR A N 1
ATOM 767 C CA . THR A 1 98 ? -3.096 -7.939 8.748 1.00 77.38 98 THR A CA 1
ATOM 768 C C . THR A 1 98 ? -2.452 -6.563 8.963 1.00 77.38 98 THR A C 1
ATOM 770 O O . THR A 1 98 ? -2.922 -5.783 9.789 1.00 77.38 98 THR A O 1
ATOM 773 N N . GLU A 1 99 ? -1.397 -6.226 8.213 1.00 80.81 99 GLU A N 1
ATOM 774 C CA . GLU A 1 99 ? -0.765 -4.904 8.278 1.00 80.81 99 GLU A CA 1
ATOM 775 C C . GLU A 1 99 ? -1.668 -3.813 7.677 1.00 80.81 99 GLU A C 1
ATOM 777 O O . GLU A 1 99 ? -1.751 -2.715 8.225 1.00 80.81 99 GLU A O 1
ATOM 782 N N . ALA A 1 100 ? -2.400 -4.131 6.602 1.00 82.00 100 ALA A N 1
ATOM 783 C CA . ALA A 1 100 ? -3.346 -3.210 5.970 1.00 82.00 100 ALA A CA 1
ATOM 784 C C . ALA A 1 100 ? -4.529 -2.895 6.899 1.00 82.00 100 ALA A C 1
ATOM 786 O O . ALA A 1 100 ? -4.928 -1.738 7.012 1.00 82.00 100 ALA A O 1
ATOM 787 N N . TRP A 1 101 ? -5.027 -3.894 7.634 1.00 84.94 101 TRP A N 1
ATOM 788 C CA . TRP A 1 101 ? -6.048 -3.692 8.667 1.00 84.94 101 TRP A CA 1
ATOM 789 C C . TRP A 1 101 ? -5.571 -2.792 9.811 1.00 84.94 101 TRP A C 1
ATOM 791 O O . TRP A 1 101 ? -6.331 -1.949 10.287 1.00 84.94 101 TRP A O 1
ATOM 801 N N . GLY A 1 102 ? -4.306 -2.925 10.221 1.00 85.88 102 GLY A N 1
ATOM 802 C CA . GLY A 1 102 ? -3.704 -2.046 11.224 1.00 85.88 102 GLY A CA 1
ATOM 803 C C . GLY A 1 102 ? -3.653 -0.589 10.759 1.00 85.88 102 GLY A C 1
ATOM 804 O O . GLY A 1 102 ? -4.097 0.305 11.480 1.00 85.88 102 GLY A O 1
ATOM 805 N N . GLU A 1 103 ? -3.184 -0.355 9.529 1.00 84.56 103 GLU A N 1
ATOM 806 C CA . GLU A 1 103 ? -3.165 0.984 8.925 1.00 84.56 103 GLU A CA 1
ATOM 807 C C . GLU A 1 103 ? -4.577 1.572 8.771 1.00 84.56 103 GLU A C 1
ATOM 809 O O . GLU A 1 103 ? -4.781 2.768 8.996 1.00 84.56 103 GLU A O 1
ATOM 814 N N . LEU A 1 104 ? -5.558 0.738 8.421 1.00 86.50 104 LEU A N 1
ATOM 815 C CA . LEU A 1 104 ? -6.953 1.140 8.278 1.00 86.50 104 LEU A CA 1
ATOM 816 C C . LEU A 1 104 ? -7.576 1.528 9.629 1.00 86.50 104 LEU A C 1
ATOM 818 O O . LEU A 1 104 ? -8.226 2.569 9.733 1.00 86.50 104 LEU A O 1
ATOM 822 N N . ALA A 1 105 ? -7.311 0.752 10.685 1.00 87.19 105 ALA A N 1
ATOM 823 C CA . ALA A 1 105 ? -7.736 1.078 12.044 1.00 87.19 105 ALA A CA 1
ATOM 824 C C . ALA A 1 105 ? -7.162 2.428 12.507 1.00 87.19 105 ALA A C 1
ATOM 826 O O . ALA A 1 105 ? -7.897 3.253 13.048 1.00 87.19 105 ALA A O 1
ATOM 827 N N . ASP A 1 106 ? -5.875 2.691 12.251 1.00 87.12 106 ASP A N 1
ATOM 828 C CA . ASP A 1 106 ? -5.244 3.982 12.562 1.00 87.12 106 ASP A CA 1
ATOM 829 C C . ASP A 1 106 ? -5.913 5.149 11.817 1.00 87.12 106 ASP A C 1
ATOM 831 O O . ASP A 1 106 ? -6.138 6.213 12.400 1.00 87.12 106 ASP A O 1
ATOM 835 N N . LEU A 1 107 ? -6.261 4.961 10.539 1.00 87.00 107 LEU A N 1
ATOM 836 C CA . LEU A 1 107 ? -6.950 5.978 9.740 1.00 87.00 107 LEU A CA 1
ATOM 837 C C . LEU A 1 107 ? -8.363 6.277 10.251 1.00 87.00 107 LEU A C 1
ATOM 839 O O . LEU A 1 107 ? -8.769 7.442 10.257 1.00 87.00 107 LEU A O 1
ATOM 843 N N . TYR A 1 108 ? -9.112 5.260 10.679 1.00 88.19 108 TYR A N 1
ATOM 844 C CA . TYR A 1 108 ? -10.439 5.456 11.262 1.00 88.19 108 TYR A CA 1
ATOM 845 C C . TYR A 1 108 ? -10.369 6.130 12.635 1.00 88.19 108 TYR A C 1
ATOM 847 O O . TYR A 1 108 ? -11.155 7.039 12.906 1.00 88.19 108 TYR A O 1
ATOM 855 N N . LEU A 1 109 ? -9.382 5.781 13.468 1.00 85.94 109 LEU A N 1
ATOM 856 C CA . LEU A 1 109 ? -9.161 6.444 14.759 1.00 85.94 109 LEU A CA 1
ATOM 857 C C . LEU A 1 109 ? -8.840 7.931 14.602 1.00 85.94 109 LEU A C 1
ATOM 859 O O . LEU A 1 109 ? -9.388 8.750 15.337 1.00 85.94 109 LEU A O 1
ATOM 863 N N . GLN A 1 110 ? -8.019 8.302 13.616 1.00 85.25 110 GLN A N 1
ATOM 864 C CA . GLN A 1 110 ? -7.727 9.711 13.316 1.00 85.25 110 GLN A CA 1
ATOM 865 C C . GLN A 1 110 ? -8.972 10.510 12.907 1.00 85.25 110 GLN A C 1
ATOM 867 O O . GLN A 1 110 ? -9.034 11.713 13.148 1.00 85.25 110 GLN A O 1
ATOM 872 N N . GLN A 1 111 ? -9.960 9.852 12.301 1.00 86.19 111 GLN A N 1
ATOM 873 C CA . GLN A 1 111 ? -11.231 10.461 11.903 1.00 86.19 111 GLN A CA 1
ATOM 874 C C . GLN A 1 111 ? -12.285 10.453 13.023 1.00 86.19 111 GLN A C 1
ATOM 876 O O . GLN A 1 111 ? -13.350 11.042 12.854 1.00 86.19 111 GLN A O 1
ATOM 881 N N . GLY A 1 112 ? -12.009 9.797 14.156 1.00 84.75 112 GLY A N 1
ATOM 882 C CA . GLY A 1 112 ? -12.980 9.587 15.233 1.00 84.75 112 GLY A CA 1
ATOM 883 C C . GLY A 1 112 ? -14.038 8.525 14.912 1.00 84.75 112 GLY A C 1
ATOM 884 O O . GLY A 1 112 ? -15.049 8.430 15.609 1.00 84.75 112 GLY A O 1
ATOM 885 N N . ASP A 1 113 ? -13.829 7.715 13.872 1.00 85.81 113 ASP A N 1
ATOM 886 C CA . ASP A 1 113 ? -14.727 6.622 13.510 1.00 85.81 113 ASP A CA 1
ATOM 887 C C . ASP A 1 113 ? -14.367 5.345 14.280 1.00 85.81 113 ASP A C 1
ATOM 889 O O . ASP A 1 113 ? -13.797 4.380 13.766 1.00 85.81 113 ASP A O 1
ATOM 893 N N . PHE A 1 114 ? -14.692 5.352 15.572 1.00 85.94 114 PHE A N 1
ATOM 894 C CA . PHE A 1 114 ? -14.356 4.256 16.482 1.00 85.94 114 PHE A CA 1
ATOM 895 C C . PHE A 1 114 ? -15.042 2.934 16.116 1.00 85.94 114 PHE A C 1
ATOM 897 O O . PHE A 1 114 ? -14.527 1.870 16.448 1.00 85.94 114 PHE A O 1
ATOM 904 N N . LYS A 1 115 ? -16.186 2.980 15.418 1.00 87.12 115 LYS A N 1
ATOM 905 C CA . LYS A 1 115 ? -16.929 1.775 15.021 1.00 87.12 115 LYS A CA 1
ATOM 906 C C . LYS A 1 115 ? -16.166 0.993 13.962 1.00 87.12 115 LYS A C 1
ATOM 908 O O . LYS A 1 115 ? -15.934 -0.199 14.136 1.00 87.12 115 LYS A O 1
ATOM 913 N N . HIS A 1 116 ? -15.746 1.669 12.895 1.00 86.88 116 HIS A N 1
ATOM 914 C CA . HIS A 1 116 ? -14.966 1.023 11.845 1.00 86.88 116 HIS A CA 1
ATOM 915 C C . HIS A 1 116 ? -13.555 0.665 12.330 1.00 86.88 116 HIS A C 1
ATOM 917 O O . HIS A 1 116 ? -13.032 -0.382 11.955 1.00 86.88 116 HIS A O 1
ATOM 923 N N . 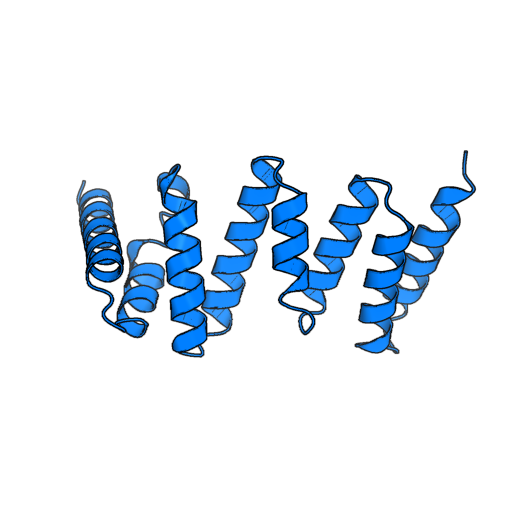ALA A 1 117 ? -12.965 1.463 13.230 1.00 86.88 117 ALA A N 1
ATOM 924 C CA . ALA A 1 117 ? -11.699 1.109 13.869 1.00 86.88 117 ALA A CA 1
ATOM 925 C C . ALA A 1 117 ? -11.792 -0.189 14.692 1.00 86.88 117 ALA A C 1
ATOM 927 O O . ALA A 1 117 ? -10.917 -1.044 14.566 1.00 86.88 117 ALA A O 1
ATOM 928 N N . ALA A 1 118 ? -12.848 -0.358 15.499 1.00 88.06 118 ALA A N 1
ATOM 929 C CA . ALA A 1 118 ? -13.070 -1.581 16.273 1.00 88.06 118 ALA A CA 1
ATOM 930 C C . ALA A 1 118 ? -13.232 -2.798 15.354 1.00 88.06 118 ALA A C 1
ATOM 932 O O . ALA A 1 118 ? -12.539 -3.792 15.553 1.00 88.06 118 ALA A O 1
ATOM 933 N N . PHE A 1 119 ? -14.035 -2.672 14.290 1.00 88.44 119 PHE A N 1
ATOM 934 C CA . PHE A 1 119 ? -14.214 -3.729 13.289 1.00 88.44 119 PHE A CA 1
ATOM 935 C C . PHE A 1 119 ? -12.879 -4.183 12.678 1.00 88.44 119 PHE A C 1
ATOM 937 O O . PHE A 1 119 ? -12.598 -5.374 12.606 1.00 88.44 119 PHE A O 1
ATOM 944 N N . CYS A 1 120 ? -12.001 -3.243 12.309 1.00 86.69 120 CYS A N 1
ATOM 945 C CA . CYS A 1 120 ? -10.680 -3.588 11.776 1.00 86.69 120 CYS A CA 1
ATOM 946 C C . CYS A 1 120 ? -9.840 -4.394 12.783 1.00 86.69 120 CYS A C 1
ATOM 948 O O . CYS A 1 120 ? -9.170 -5.352 12.404 1.00 86.69 120 CYS A O 1
ATOM 950 N N . VAL A 1 121 ? -9.873 -4.025 14.070 1.00 85.75 121 VAL A N 1
ATOM 951 C CA . VAL A 1 121 ? -9.132 -4.736 15.127 1.00 85.75 121 VAL A CA 1
ATOM 952 C C . VAL A 1 121 ? -9.729 -6.124 15.391 1.00 85.75 121 VAL A C 1
ATOM 954 O O . VAL A 1 121 ? -8.975 -7.073 15.605 1.00 85.75 121 VAL A O 1
ATOM 957 N N . GLU A 1 122 ? -11.053 -6.269 15.333 1.00 87.44 122 GLU A N 1
ATOM 958 C CA . GLU A 1 122 ? -11.748 -7.558 15.444 1.00 87.44 122 GLU A CA 1
ATOM 959 C C . GLU A 1 122 ? -11.355 -8.511 14.306 1.00 87.44 122 GLU A C 1
ATOM 961 O O . GLU A 1 122 ? -10.985 -9.657 14.569 1.00 87.44 122 GLU A O 1
ATOM 966 N N . GLU A 1 123 ? -11.322 -8.032 13.060 1.00 85.62 123 GLU A N 1
ATOM 967 C CA . GLU A 1 123 ? -10.873 -8.827 11.908 1.00 85.62 123 GLU A CA 1
ATOM 968 C C . GLU A 1 123 ? -9.405 -9.270 12.062 1.00 85.62 123 GLU A C 1
ATOM 970 O O . GLU A 1 123 ? -9.060 -10.431 11.817 1.00 85.62 123 GLU A O 1
ATOM 975 N N . MET A 1 124 ? -8.528 -8.393 12.567 1.00 84.44 124 MET A N 1
ATOM 976 C CA . MET A 1 124 ? -7.144 -8.766 12.892 1.00 84.44 124 MET A CA 1
ATOM 977 C C . MET A 1 124 ? -7.068 -9.830 13.995 1.00 84.44 124 MET A C 1
ATOM 979 O O . MET A 1 124 ? -6.196 -10.701 13.950 1.00 84.44 124 MET A O 1
ATOM 983 N N . MET A 1 125 ? -7.955 -9.770 14.993 1.00 84.75 125 MET A N 1
ATOM 984 C CA . MET A 1 125 ? -8.033 -10.777 16.053 1.00 84.75 125 MET A CA 1
ATOM 985 C C . MET A 1 125 ? -8.479 -12.131 15.509 1.00 84.75 125 MET A C 1
ATOM 987 O O . MET A 1 125 ? -7.907 -13.146 15.899 1.00 84.75 125 MET A O 1
ATOM 991 N N . LEU A 1 126 ? -9.447 -12.162 14.589 1.00 84.81 126 LEU A N 1
ATOM 992 C CA . LEU A 1 126 ? -9.854 -13.398 13.917 1.00 84.81 126 LEU A CA 1
ATOM 993 C C . LEU A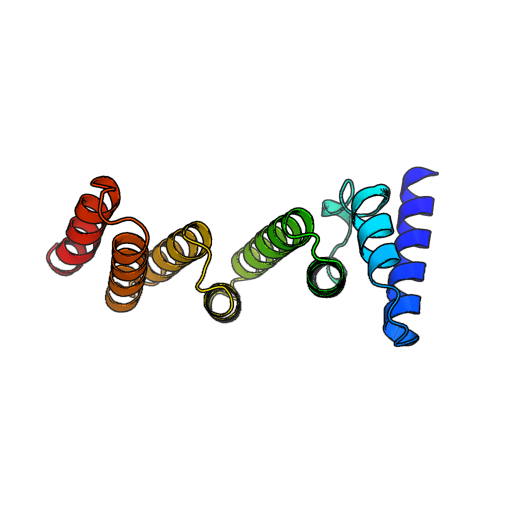 1 126 ? -8.686 -14.017 13.138 1.00 84.81 126 LEU A C 1
ATOM 995 O O . LEU A 1 126 ? -8.492 -15.233 13.183 1.00 84.81 126 LEU A O 1
ATOM 999 N N . ALA A 1 127 ? -7.863 -13.188 12.489 1.00 82.44 127 ALA A N 1
ATOM 1000 C CA . ALA A 1 127 ? -6.662 -13.636 11.785 1.00 82.44 127 ALA A CA 1
ATOM 1001 C C . ALA A 1 127 ? -5.524 -14.082 12.725 1.00 82.44 127 ALA A C 1
ATOM 1003 O O . ALA A 1 127 ? -4.660 -14.867 12.331 1.00 82.44 127 ALA A O 1
ATOM 1004 N N . SER A 1 128 ? -5.464 -13.578 13.961 1.00 81.69 128 SER A N 1
ATOM 1005 C CA . SER A 1 128 ? -4.426 -13.925 14.943 1.00 81.69 128 SER A CA 1
ATOM 1006 C C . SER A 1 128 ? -4.964 -13.958 16.382 1.00 81.69 128 SER A C 1
ATOM 1008 O O . SER A 1 128 ? -4.628 -13.083 17.187 1.00 81.69 128 SER A O 1
ATOM 1010 N N . PRO A 1 129 ? -5.720 -15.010 16.760 1.00 83.44 129 PRO A N 1
ATOM 1011 C CA . PRO A 1 129 ? -6.434 -15.068 18.044 1.00 83.44 129 PRO A CA 1
ATOM 1012 C C . PRO A 1 129 ? -5.533 -15.104 19.283 1.00 83.44 129 PRO A C 1
ATOM 1014 O O . PRO A 1 129 ? -5.979 -14.851 20.395 1.00 83.44 129 PRO A O 1
ATOM 1017 N N . HIS A 1 130 ? -4.255 -15.447 19.115 1.00 84.19 130 HIS A N 1
ATOM 1018 C CA . HIS A 1 130 ? -3.291 -15.528 20.214 1.00 84.19 130 HIS A CA 1
ATOM 1019 C C . HIS A 1 130 ? -2.586 -14.196 20.507 1.00 84.19 130 HIS A C 1
ATOM 1021 O O . HIS A 1 130 ? -1.771 -14.120 21.427 1.00 84.19 130 HIS A O 1
ATOM 1027 N N . ASN A 1 131 ? -2.861 -13.142 19.733 1.00 85.38 131 ASN A N 1
ATOM 1028 C CA . ASN A 1 131 ? -2.194 -11.859 19.896 1.00 85.38 131 ASN A CA 1
ATOM 1029 C C . ASN A 1 131 ? -2.891 -10.991 20.959 1.00 85.38 131 ASN A C 1
ATOM 1031 O O . ASN A 1 131 ? -3.807 -10.225 20.661 1.00 85.38 131 ASN A O 1
ATOM 1035 N N . HIS A 1 132 ? -2.407 -11.067 22.204 1.00 84.81 132 HIS A N 1
ATOM 1036 C CA . HIS A 1 132 ? -2.950 -10.302 23.334 1.00 84.81 132 HIS A CA 1
ATOM 1037 C C . HIS A 1 132 ? -2.903 -8.773 23.138 1.00 84.81 132 HIS A C 1
ATOM 1039 O O . HIS A 1 132 ? -3.693 -8.058 23.754 1.00 84.81 132 HIS A O 1
ATOM 1045 N N . LEU A 1 133 ? -2.009 -8.256 22.284 1.00 87.00 133 LEU A N 1
ATOM 1046 C CA . LEU A 1 133 ? -1.923 -6.819 22.004 1.00 87.00 133 LEU A CA 1
ATOM 1047 C C . LEU A 1 133 ? -3.160 -6.316 21.253 1.00 87.00 133 LEU A C 1
ATOM 1049 O O . LEU A 1 133 ? -3.584 -5.184 21.469 1.00 87.00 133 LEU A O 1
ATOM 1053 N N . LEU A 1 134 ? -3.773 -7.158 20.413 1.00 84.56 134 LEU A N 1
ATOM 1054 C CA . LEU A 1 134 ? -5.004 -6.798 19.706 1.00 84.56 134 LEU A CA 1
ATOM 1055 C C . LEU A 1 134 ? -6.191 -6.701 20.665 1.00 84.56 134 LEU A C 1
ATOM 1057 O O . LEU A 1 134 ? -6.988 -5.777 20.551 1.00 84.56 134 LEU A O 1
ATOM 1061 N N . HIS A 1 135 ? -6.252 -7.578 21.670 1.00 84.94 135 HIS A N 1
ATOM 1062 C CA . HIS A 1 135 ? -7.266 -7.500 22.723 1.00 84.94 135 HIS A CA 1
ATOM 1063 C C . HIS A 1 135 ? -7.143 -6.216 23.552 1.00 84.94 135 HIS A C 1
ATOM 1065 O O . HIS A 1 135 ? -8.150 -5.576 23.849 1.00 84.94 135 HIS A O 1
ATOM 1071 N N . GLN A 1 136 ? -5.914 -5.818 23.903 1.00 85.44 136 GLN A N 1
ATOM 1072 C CA . GLN A 1 136 ? -5.674 -4.552 24.598 1.00 85.44 136 GLN A CA 1
ATOM 1073 C C . GLN A 1 136 ? -6.115 -3.364 23.736 1.00 85.44 136 GLN A C 1
ATOM 1075 O O . GLN A 1 136 ? -6.834 -2.486 24.205 1.00 85.44 136 GLN A O 1
ATOM 1080 N N . ARG A 1 137 ? -5.730 -3.366 22.459 1.00 84.06 137 ARG A N 1
ATOM 1081 C CA . ARG A 1 137 ? -6.072 -2.298 21.522 1.00 84.06 137 ARG A CA 1
ATOM 1082 C C . ARG A 1 137 ? -7.581 -2.188 21.295 1.00 84.06 137 ARG A C 1
ATOM 1084 O O . ARG A 1 137 ? -8.103 -1.081 21.266 1.00 84.06 137 ARG A O 1
ATOM 1091 N N . LEU A 1 138 ? -8.29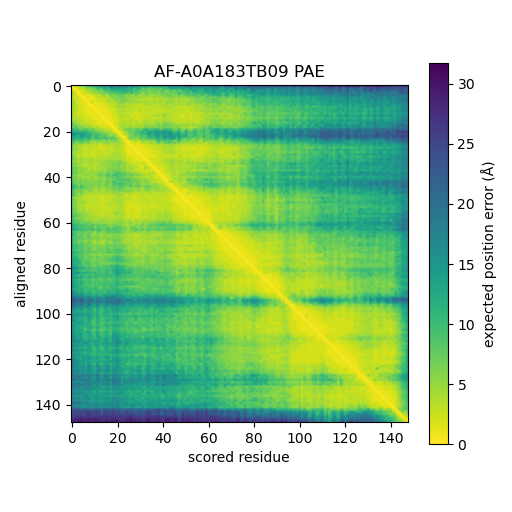8 -3.307 21.205 1.00 85.81 138 LEU A N 1
ATOM 1092 C CA . LEU A 1 138 ? -9.761 -3.313 21.115 1.00 85.81 138 LEU A CA 1
ATOM 1093 C C . LEU A 1 138 ? -10.401 -2.664 22.354 1.00 85.81 138 LEU A C 1
ATOM 1095 O O . LEU A 1 138 ? -11.301 -1.834 22.225 1.00 85.81 138 LEU A O 1
ATOM 1099 N N . ALA A 1 139 ? -9.900 -2.985 23.552 1.00 84.56 139 ALA A N 1
ATOM 1100 C CA . ALA A 1 139 ? -10.367 -2.364 24.790 1.00 84.56 139 ALA A CA 1
ATOM 1101 C C . ALA A 1 139 ? -10.115 -0.846 24.807 1.00 84.56 139 ALA A C 1
ATOM 1103 O O . ALA A 1 139 ? -10.985 -0.088 25.232 1.00 84.56 139 ALA A O 1
ATOM 1104 N N . GLU A 1 140 ? -8.964 -0.393 24.306 1.00 83.25 140 GLU A N 1
ATOM 1105 C CA . GLU A 1 140 ? -8.658 1.034 24.161 1.00 83.25 140 GLU A CA 1
ATOM 1106 C C . GLU A 1 140 ? -9.670 1.719 23.234 1.00 83.25 140 GLU A C 1
ATOM 1108 O O . GLU A 1 140 ? -10.296 2.691 23.654 1.00 83.25 140 GLU A O 1
ATOM 1113 N N . VAL A 1 141 ? -9.913 1.172 22.034 1.00 84.00 141 VAL A N 1
ATOM 1114 C CA . VAL A 1 141 ? -10.875 1.722 21.057 1.00 84.00 141 VAL A CA 1
ATOM 1115 C C . VAL A 1 141 ? -12.292 1.819 21.634 1.00 84.00 141 VAL A C 1
ATOM 1117 O O . VAL A 1 141 ? -12.974 2.816 21.402 1.00 84.00 141 VAL A O 1
ATOM 1120 N N . HIS A 1 142 ? -12.731 0.833 22.422 1.00 81.38 142 HIS A N 1
ATOM 1121 C CA . HIS A 1 142 ? -14.046 0.859 23.073 1.00 81.38 142 HIS A CA 1
ATOM 1122 C C . HIS A 1 142 ? -14.142 1.787 24.287 1.00 81.38 142 HIS A C 1
ATOM 1124 O O . HIS A 1 142 ? -15.250 2.199 24.632 1.00 81.38 142 HIS A O 1
ATOM 1130 N N . CYS A 1 143 ? -13.027 2.117 24.940 1.00 74.50 143 CYS A N 1
ATOM 1131 C CA . CYS A 1 143 ? -13.006 3.012 26.099 1.00 74.50 143 CYS A CA 1
ATOM 1132 C C . CYS A 1 143 ? -12.929 4.499 25.714 1.00 74.50 143 CYS A C 1
ATOM 1134 O O . CYS A 1 143 ? -13.442 5.330 26.465 1.00 74.50 143 CYS A O 1
ATOM 1136 N N . VAL A 1 144 ? -12.354 4.853 24.553 1.00 65.56 144 VAL A N 1
ATOM 1137 C CA . VAL A 1 144 ? -12.280 6.257 24.079 1.00 65.56 144 VAL A CA 1
ATOM 1138 C C . VAL A 1 144 ? -13.645 6.981 24.038 1.00 65.56 144 VAL A C 1
ATOM 1140 O O . VAL A 1 144 ? -13.702 8.134 24.466 1.00 65.56 144 VAL A O 1
ATOM 1143 N N . PRO A 1 145 ? -14.766 6.358 23.611 1.00 59.44 145 PRO A N 1
ATOM 1144 C CA . PRO A 1 145 ? -16.087 6.995 23.575 1.00 59.44 145 PRO A CA 1
ATOM 1145 C C . PRO A 1 145 ? -16.647 7.443 24.934 1.00 59.44 145 PRO A C 1
ATOM 1147 O O . PRO A 1 145 ? -17.634 8.171 24.952 1.00 59.44 145 PRO A O 1
ATOM 1150 N N . PHE A 1 146 ? -16.066 7.002 26.055 1.00 52.88 146 PHE A N 1
ATOM 1151 C CA . PHE A 1 146 ? -16.578 7.257 27.409 1.00 52.88 146 PHE A CA 1
ATOM 1152 C C . PHE A 1 146 ? -15.722 8.241 28.228 1.00 52.88 146 PHE A C 1
ATOM 1154 O O . PHE A 1 146 ? -15.980 8.419 29.417 1.00 52.88 146 PHE A O 1
ATOM 1161 N N . GLN A 1 147 ? -14.701 8.868 27.630 1.00 52.06 147 GLN A N 1
ATOM 1162 C CA . GLN A 1 147 ? -13.780 9.783 28.327 1.00 52.06 147 GLN A CA 1
ATOM 1163 C C . GLN A 1 147 ? -14.082 11.287 28.150 1.00 52.06 147 GLN A C 1
ATOM 1165 O O . GLN A 1 147 ? -13.266 12.108 28.570 1.00 52.06 147 GLN A O 1
ATOM 1170 N N . PHE A 1 148 ? -15.240 11.662 27.595 1.00 44.34 148 PHE A N 1
ATOM 1171 C CA . PHE A 1 148 ? -15.689 13.058 27.478 1.00 44.34 148 PHE A CA 1
ATOM 1172 C C . PHE A 1 148 ? -17.052 13.281 28.130 1.00 44.34 148 PHE A C 1
ATOM 1174 O O . PHE A 1 148 ? -17.946 12.430 27.926 1.00 44.34 148 PHE A O 1
#

Organism: Schistocephalus solidus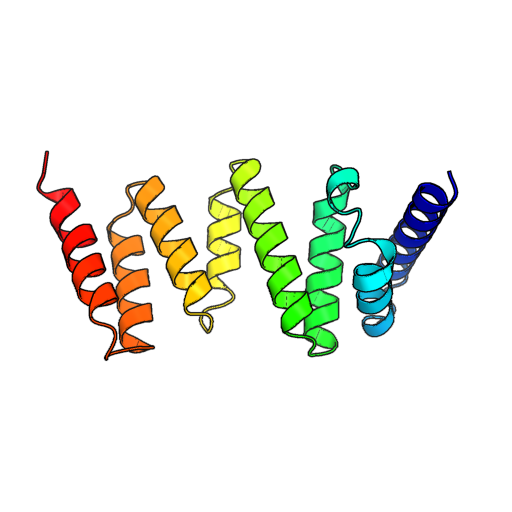 (NCBI:txid70667)

InterPro domains:
  IPR011990 Tetratricopeptide-like helical domain superfamily [G3DSA:1.25.40.10] (5-143)
  IPR011990 Tetratricopeptide-like helical domain superfamily [SSF48452] (77-143)
  IPR019734 Tetratricopeptide repeat [PS50005] (98-131)
  IPR039856 ER membrane protein complex subunit 2-like [PTHR12760] (68-143)
  IPR055217 EMC2, TPR-like domain [PF22890] (48-142)

Solvent-accessible surface area (backbone atoms only — not comparable to full-atom values): 8169 Å² total; per-residue (Å²): 108,72,71,59,49,54,37,54,52,53,52,54,51,53,50,48,45,65,75,65,72,58,94,52,30,68,57,47,41,50,47,35,68,72,55,40,56,90,46,56,87,73,42,68,83,58,39,58,63,48,35,53,54,36,25,56,19,14,56,75,66,66,38,61,67,60,22,51,54,32,46,55,53,48,43,54,50,28,53,75,71,66,40,51,67,62,35,49,56,59,41,61,75,45,80,86,40,66,68,42,35,53,56,48,22,52,55,25,50,75,72,68,38,46,68,64,19,41,52,30,41,51,55,44,31,73,77,39,77,82,48,65,66,46,57,53,50,43,53,50,51,68,47,60,82,71,76,118